Protein AF-A0A4U2ZXX9-F1 (afdb_monomer)

Structure (mmCIF, N/CA/C/O backbone):
data_AF-A0A4U2ZXX9-F1
#
_entry.id   AF-A0A4U2ZXX9-F1
#
loop_
_atom_site.group_PDB
_atom_site.id
_atom_site.type_symbol
_atom_site.label_atom_id
_atom_site.label_alt_id
_atom_site.label_comp_id
_atom_site.label_asym_id
_atom_site.label_entity_id
_atom_site.label_seq_id
_atom_site.pdbx_PDB_ins_code
_atom_site.Cartn_x
_atom_site.Cartn_y
_atom_site.Cartn_z
_atom_site.occupancy
_atom_site.B_iso_or_equiv
_atom_site.auth_seq_id
_atom_site.auth_comp_id
_atom_site.auth_asym_id
_atom_site.auth_atom_id
_atom_site.pdbx_PDB_model_num
ATOM 1 N N . MET A 1 1 ? 8.166 -12.985 -0.583 1.00 56.66 1 MET A N 1
ATOM 2 C CA . MET A 1 1 ? 9.083 -11.882 -0.226 1.00 56.66 1 MET A CA 1
ATOM 3 C C . MET A 1 1 ? 8.496 -11.104 0.932 1.00 56.66 1 MET A C 1
ATOM 5 O O . MET A 1 1 ? 7.294 -10.861 0.943 1.00 56.66 1 MET A O 1
ATOM 9 N N . ASN A 1 2 ? 9.319 -10.698 1.893 1.00 76.50 2 ASN A N 1
ATOM 10 C CA . ASN A 1 2 ? 8.916 -9.726 2.902 1.00 76.50 2 ASN A CA 1
ATOM 11 C C . ASN A 1 2 ? 8.698 -8.340 2.277 1.00 76.50 2 ASN A C 1
ATOM 13 O O . ASN A 1 2 ? 9.283 -7.993 1.248 1.00 76.50 2 ASN A O 1
ATOM 17 N N . LYS A 1 3 ? 7.898 -7.499 2.944 1.00 73.31 3 LYS A N 1
ATOM 18 C CA . LYS A 1 3 ? 7.636 -6.110 2.515 1.00 73.31 3 LYS A CA 1
ATOM 19 C C . LYS A 1 3 ? 8.930 -5.309 2.347 1.00 73.31 3 LYS A C 1
ATOM 21 O O . LYS A 1 3 ? 9.065 -4.524 1.414 1.00 73.31 3 LYS A O 1
ATOM 26 N N . ARG A 1 4 ? 9.896 -5.541 3.243 1.00 77.06 4 ARG A N 1
ATOM 27 C CA . ARG A 1 4 ? 11.224 -4.918 3.199 1.00 77.06 4 ARG A CA 1
ATOM 28 C C . ARG A 1 4 ? 12.023 -5.379 1.981 1.00 77.06 4 ARG A C 1
ATOM 30 O O . ARG A 1 4 ? 12.564 -4.540 1.279 1.00 77.06 4 ARG A O 1
ATOM 37 N N . GLU A 1 5 ? 12.036 -6.678 1.702 1.00 81.62 5 GLU A N 1
ATOM 38 C CA . GLU A 1 5 ? 12.734 -7.244 0.540 1.00 81.62 5 GLU A CA 1
ATOM 39 C C . GLU A 1 5 ? 12.127 -6.758 -0.776 1.00 81.62 5 GLU A C 1
ATOM 41 O O . GLU A 1 5 ? 12.858 -6.414 -1.693 1.00 81.62 5 GLU A O 1
ATOM 46 N N . THR A 1 6 ? 10.799 -6.639 -0.840 1.00 80.62 6 THR A N 1
ATOM 47 C CA . THR A 1 6 ? 10.091 -6.117 -2.021 1.00 80.62 6 THR A CA 1
ATOM 48 C C . THR A 1 6 ? 10.471 -4.659 -2.289 1.00 80.62 6 THR A C 1
ATOM 50 O O . THR A 1 6 ? 10.738 -4.289 -3.426 1.00 80.62 6 THR A O 1
ATOM 53 N N . ARG A 1 7 ? 10.574 -3.831 -1.239 1.00 79.44 7 ARG A N 1
ATOM 54 C CA . ARG A 1 7 ? 11.043 -2.440 -1.360 1.00 79.44 7 ARG A CA 1
ATOM 55 C C . ARG A 1 7 ? 12.511 -2.351 -1.776 1.00 79.44 7 ARG A C 1
ATOM 57 O O . ARG A 1 7 ? 12.835 -1.533 -2.624 1.00 79.44 7 ARG A O 1
ATOM 64 N N . ILE A 1 8 ? 13.379 -3.196 -1.215 1.00 84.69 8 ILE A N 1
ATOM 65 C CA . ILE A 1 8 ? 14.795 -3.262 -1.611 1.00 84.69 8 ILE A CA 1
ATOM 66 C C . ILE A 1 8 ? 14.912 -3.673 -3.083 1.00 84.69 8 ILE A C 1
ATOM 68 O O . ILE A 1 8 ? 15.668 -3.058 -3.818 1.00 84.69 8 ILE A O 1
ATOM 72 N N . ARG A 1 9 ? 14.115 -4.649 -3.532 1.00 84.06 9 ARG A N 1
ATOM 73 C CA . ARG A 1 9 ? 14.075 -5.101 -4.928 1.00 84.06 9 ARG A CA 1
ATOM 74 C C . ARG A 1 9 ? 13.640 -3.989 -5.885 1.00 84.06 9 ARG A C 1
ATOM 76 O O . ARG A 1 9 ? 14.229 -3.851 -6.947 1.00 84.06 9 ARG A O 1
ATOM 83 N N . ILE A 1 10 ? 12.638 -3.191 -5.509 1.00 83.81 10 ILE A N 1
ATOM 84 C CA . ILE A 1 10 ? 12.210 -2.028 -6.304 1.00 83.81 10 ILE A CA 1
ATOM 85 C C . ILE A 1 10 ? 13.348 -1.006 -6.421 1.00 83.81 10 ILE A C 1
ATOM 87 O O . ILE A 1 10 ? 13.614 -0.527 -7.519 1.00 83.81 10 ILE A O 1
ATOM 91 N N . LEU A 1 11 ? 14.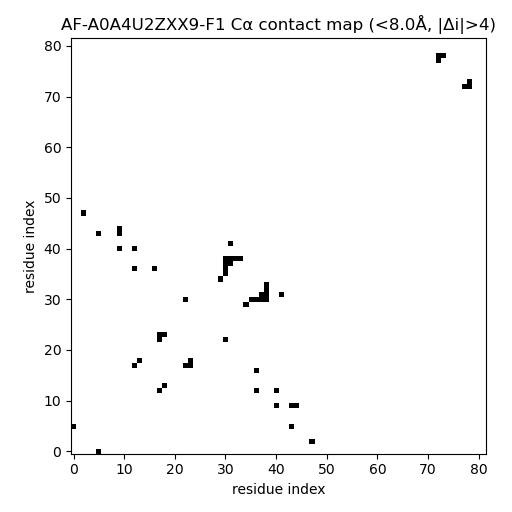032 -0.700 -5.313 1.00 81.75 11 LEU A N 1
ATOM 92 C CA . LEU A 1 11 ? 15.157 0.241 -5.309 1.00 81.75 11 LEU A CA 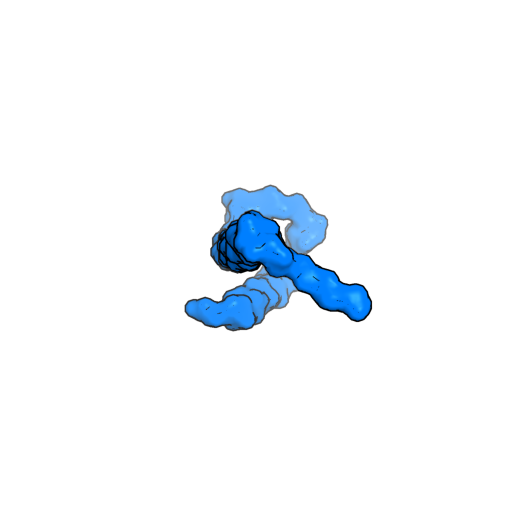1
ATOM 93 C C . LEU A 1 11 ? 16.335 -0.270 -6.147 1.00 81.75 11 LEU A C 1
ATOM 95 O O . LEU A 1 11 ? 16.902 0.497 -6.910 1.00 81.75 11 LEU A O 1
ATOM 99 N N . ASP A 1 12 ? 16.657 -1.559 -6.054 1.00 85.69 12 ASP A N 1
ATOM 100 C CA . ASP A 1 12 ? 17.717 -2.201 -6.840 1.00 85.69 12 ASP A CA 1
ATOM 101 C C . ASP A 1 12 ? 17.416 -2.156 -8.348 1.00 85.69 12 ASP A C 1
ATOM 103 O O . ASP A 1 12 ? 18.269 -1.776 -9.145 1.00 85.69 12 ASP A O 1
ATOM 107 N N . LEU A 1 13 ? 16.167 -2.431 -8.746 1.00 83.94 13 LEU A N 1
ATOM 108 C CA . LEU A 1 13 ? 15.731 -2.309 -10.142 1.00 83.94 13 LEU A CA 1
ATOM 109 C C . LEU A 1 13 ? 15.795 -0.860 -10.648 1.00 83.94 13 LEU A C 1
ATOM 111 O O . LEU A 1 13 ? 16.149 -0.627 -11.804 1.00 83.94 13 LEU A O 1
ATOM 115 N N . GLN A 1 14 ? 15.465 0.116 -9.799 1.00 79.19 14 GLN A N 1
ATOM 116 C CA . GLN A 1 14 ? 15.600 1.534 -10.137 1.00 79.19 14 GLN A CA 1
ATOM 117 C C . GLN A 1 14 ? 17.072 1.945 -10.272 1.00 79.19 14 GLN A C 1
ATOM 119 O O . GLN A 1 14 ? 17.425 2.638 -11.225 1.00 79.19 14 GLN A O 1
ATOM 124 N N . ASP A 1 15 ? 17.936 1.488 -9.372 1.00 82.25 15 ASP A N 1
ATOM 125 C CA . ASP A 1 15 ? 19.357 1.830 -9.382 1.00 82.25 15 ASP A CA 1
ATOM 126 C C . ASP A 1 15 ? 20.078 1.228 -10.601 1.00 82.25 15 ASP A C 1
ATOM 128 O O . ASP A 1 15 ? 20.775 1.929 -11.331 1.00 82.25 15 ASP A O 1
ATOM 132 N N . GLN A 1 16 ? 19.813 -0.047 -10.905 1.00 82.56 16 GLN A N 1
ATOM 133 C CA . GLN A 1 16 ? 20.458 -0.767 -12.007 1.00 82.56 16 GLN A CA 1
ATOM 134 C C . GLN A 1 16 ? 19.964 -0.344 -13.395 1.00 82.56 16 GLN A C 1
ATOM 136 O O . GLN A 1 16 ? 20.747 -0.309 -14.346 1.00 82.56 16 GLN A O 1
ATOM 141 N N . HIS A 1 17 ? 18.666 -0.058 -13.545 1.00 78.50 17 HIS A N 1
ATOM 142 C CA . HIS A 1 17 ? 18.057 0.133 -14.866 1.00 78.50 17 HIS A CA 1
ATOM 143 C C . HIS A 1 17 ? 17.527 1.545 -15.114 1.00 78.50 17 HIS A C 1
ATOM 145 O O . HIS A 1 17 ? 17.399 1.945 -16.274 1.00 78.50 17 HIS A O 1
ATOM 151 N N . CYS A 1 18 ? 17.220 2.312 -14.066 1.00 74.50 18 CYS A N 1
ATOM 152 C CA . CYS A 1 18 ? 16.591 3.622 -14.213 1.00 74.50 18 CYS A CA 1
ATOM 153 C C . CYS A 1 18 ? 17.577 4.789 -14.035 1.00 74.50 18 CYS A C 1
ATOM 155 O O . CYS A 1 18 ? 17.376 5.800 -14.700 1.00 74.50 18 CYS A O 1
ATOM 157 N N . MET A 1 19 ? 18.661 4.661 -13.256 1.00 68.56 19 MET A N 1
ATOM 158 C CA . MET A 1 19 ? 19.642 5.746 -13.016 1.00 68.56 19 MET A CA 1
ATOM 159 C C . MET A 1 19 ? 20.277 6.332 -14.293 1.00 68.56 19 MET A C 1
ATOM 161 O O . MET A 1 19 ? 20.605 7.515 -14.330 1.00 68.56 19 MET A O 1
ATOM 165 N N . GLY A 1 20 ? 20.423 5.532 -15.356 1.00 67.25 20 GLY A N 1
ATOM 166 C CA . GLY A 1 20 ? 20.932 5.969 -16.667 1.00 67.25 20 GLY A CA 1
ATOM 167 C C . GLY A 1 20 ? 19.866 6.077 -17.762 1.00 67.25 20 GLY A C 1
ATOM 168 O O . GLY A 1 20 ? 20.196 6.258 -18.934 1.00 67.25 20 GLY A O 1
ATOM 169 N N . CYS A 1 21 ? 18.587 5.909 -17.422 1.00 73.69 21 CYS A N 1
ATOM 170 C CA . CYS A 1 21 ? 17.521 5.875 -18.413 1.00 73.69 21 CYS A CA 1
ATOM 171 C C . CYS A 1 21 ? 17.193 7.291 -18.898 1.00 73.69 21 CYS A C 1
ATOM 173 O O . CYS A 1 21 ? 16.897 8.183 -18.105 1.00 73.69 21 CYS A O 1
ATOM 175 N N . HIS A 1 22 ? 17.142 7.482 -20.217 1.00 66.00 22 HIS A N 1
ATOM 176 C CA . HIS A 1 22 ? 16.733 8.753 -20.826 1.00 66.00 22 HIS A CA 1
ATOM 177 C C . HIS A 1 22 ? 15.314 9.183 -20.400 1.00 66.00 22 HIS A C 1
ATOM 179 O O . HIS A 1 22 ? 14.989 10.367 -20.401 1.00 66.00 22 HIS A O 1
ATOM 185 N N . TYR A 1 23 ? 14.486 8.219 -19.983 1.00 63.97 23 TYR A N 1
ATOM 186 C CA . TYR A 1 23 ? 13.126 8.434 -19.497 1.00 63.97 23 TYR A CA 1
ATOM 187 C C . TYR A 1 23 ? 13.010 8.491 -17.966 1.00 63.97 23 TYR A C 1
ATOM 189 O O . TYR A 1 23 ? 11.897 8.548 -17.452 1.00 63.97 23 TYR A O 1
ATOM 197 N N . HIS A 1 24 ? 14.127 8.497 -17.223 1.00 56.34 24 HIS A N 1
ATOM 198 C CA . HIS A 1 24 ? 14.145 8.530 -15.750 1.00 56.34 24 HIS A CA 1
ATOM 199 C C . HIS A 1 24 ? 13.346 9.706 -15.170 1.00 56.34 24 HIS A C 1
ATOM 201 O O . HIS A 1 24 ? 12.682 9.571 -14.146 1.00 56.34 24 HIS A O 1
ATOM 207 N N . ASN A 1 25 ? 13.378 10.850 -15.860 1.00 56.47 25 ASN A N 1
ATOM 208 C CA . ASN A 1 25 ? 12.643 12.058 -15.484 1.00 56.47 25 ASN A CA 1
ATOM 209 C C . ASN A 1 25 ? 11.398 12.300 -16.362 1.00 56.47 25 ASN A C 1
ATOM 211 O O . ASN A 1 25 ? 10.766 13.352 -16.282 1.00 56.47 25 ASN A O 1
ATOM 215 N N . SER A 1 26 ? 11.082 11.364 -17.258 1.00 54.06 26 SER A N 1
ATOM 216 C CA . SER A 1 26 ? 10.057 11.512 -18.293 1.00 54.06 26 SER A CA 1
ATOM 217 C C . SER A 1 26 ? 8.785 10.736 -17.953 1.00 54.06 26 SER A C 1
ATOM 219 O O . SER A 1 26 ? 8.735 9.962 -16.999 1.00 54.06 26 SER A O 1
ATOM 221 N N . LEU A 1 27 ? 7.730 10.991 -18.736 1.00 53.16 27 LEU A N 1
ATOM 222 C CA . LEU A 1 27 ? 6.364 10.529 -18.501 1.00 53.16 27 LEU A CA 1
ATOM 223 C C . LEU A 1 27 ? 6.287 9.068 -18.033 1.00 53.16 27 LEU A C 1
ATOM 225 O O . LEU A 1 27 ? 6.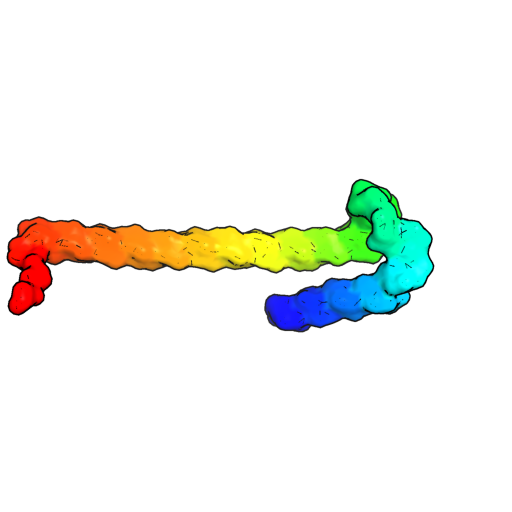596 8.127 -18.764 1.00 53.16 27 LEU A O 1
ATOM 229 N N . ARG A 1 28 ? 5.745 8.915 -16.822 1.00 60.88 28 ARG A N 1
ATOM 230 C CA . ARG A 1 28 ? 5.430 7.648 -16.149 1.00 60.88 28 ARG A CA 1
ATOM 231 C C . ARG A 1 28 ? 4.658 6.660 -17.042 1.00 60.88 28 ARG A C 1
ATOM 233 O O . ARG A 1 28 ? 4.761 5.461 -16.824 1.00 60.88 28 ARG A O 1
ATOM 240 N N . THR A 1 29 ? 3.929 7.155 -18.046 1.00 61.75 29 THR A N 1
ATOM 241 C CA . THR A 1 29 ? 3.156 6.358 -19.010 1.00 61.75 29 THR A CA 1
ATOM 242 C C . THR A 1 29 ? 4.038 5.420 -19.833 1.00 61.75 29 THR A C 1
ATOM 244 O O . THR A 1 29 ? 3.766 4.230 -19.858 1.00 61.75 29 THR A O 1
ATOM 247 N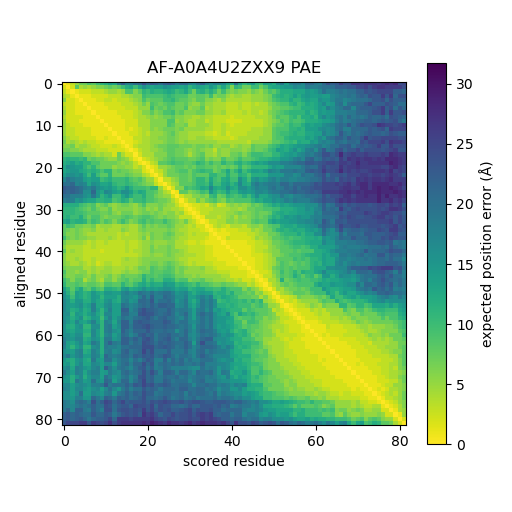 N . TYR A 1 30 ? 5.170 5.874 -20.385 1.00 68.81 30 TYR A N 1
ATOM 248 C CA . TYR A 1 30 ? 6.053 4.996 -21.175 1.00 68.81 30 TYR A CA 1
ATOM 249 C C . TYR A 1 30 ? 6.626 3.839 -20.341 1.00 68.81 30 TYR A C 1
ATOM 251 O O . TYR A 1 30 ? 6.688 2.691 -20.784 1.00 68.81 30 TYR A O 1
ATOM 259 N N . CYS A 1 31 ? 7.005 4.117 -19.091 1.00 71.19 31 CYS A N 1
ATOM 260 C CA . CYS A 1 31 ? 7.519 3.088 -18.193 1.00 71.19 31 CYS A CA 1
ATOM 261 C C . CYS A 1 31 ? 6.452 2.049 -17.808 1.00 71.19 31 CYS A C 1
ATOM 263 O O . CYS A 1 31 ? 6.795 0.904 -17.530 1.00 71.19 31 CYS A O 1
ATOM 265 N N . ILE A 1 32 ? 5.175 2.429 -17.808 1.00 66.06 32 ILE A N 1
ATOM 266 C CA . ILE A 1 32 ? 4.059 1.534 -17.488 1.00 66.06 32 ILE A CA 1
ATOM 267 C C . ILE A 1 32 ? 3.593 0.767 -18.737 1.00 66.06 32 ILE A C 1
ATOM 269 O O . ILE A 1 32 ? 3.269 -0.416 -18.636 1.00 66.06 32 ILE A O 1
ATOM 273 N N . ASP A 1 33 ? 3.604 1.397 -19.912 1.00 68.06 33 ASP A N 1
ATOM 274 C CA . ASP A 1 33 ? 3.027 0.840 -21.140 1.00 68.06 33 ASP A CA 1
ATOM 275 C C . ASP A 1 33 ? 4.034 0.039 -21.985 1.00 68.06 33 ASP A C 1
ATOM 277 O O . ASP A 1 33 ? 3.696 -1.046 -22.467 1.00 68.06 33 ASP A O 1
ATOM 281 N N . ASP A 1 34 ? 5.294 0.473 -22.076 1.00 69.94 34 ASP A N 1
ATOM 282 C CA . ASP A 1 34 ? 6.292 -0.107 -22.993 1.00 69.94 34 ASP A CA 1
ATOM 283 C C . ASP A 1 34 ? 7.515 -0.709 -22.282 1.00 69.94 34 ASP A C 1
ATOM 285 O O . ASP A 1 34 ? 8.129 -1.659 -22.776 1.00 69.94 34 ASP A O 1
ATOM 289 N N . CYS A 1 35 ? 7.859 -0.238 -21.078 1.00 78.44 35 CYS A N 1
ATOM 290 C CA . CYS A 1 35 ? 9.031 -0.741 -20.357 1.00 78.44 35 CYS A CA 1
ATOM 291 C C . CYS A 1 35 ? 8.726 -2.001 -19.532 1.00 78.44 35 CYS A C 1
ATOM 293 O O . CYS A 1 35 ? 7.919 -1.982 -18.603 1.00 78.44 35 CYS A O 1
ATOM 295 N N . LYS A 1 36 ? 9.449 -3.099 -19.797 1.00 80.12 36 LYS A N 1
ATOM 296 C CA . LYS A 1 36 ? 9.341 -4.345 -19.012 1.00 80.12 36 LYS A CA 1
ATOM 297 C C . LYS A 1 36 ? 9.702 -4.141 -17.535 1.00 80.12 36 LYS A C 1
ATOM 299 O O . LYS A 1 36 ? 8.971 -4.609 -16.670 1.00 80.12 36 LYS A O 1
ATOM 304 N N . ILE A 1 37 ? 10.773 -3.391 -17.256 1.00 80.81 37 ILE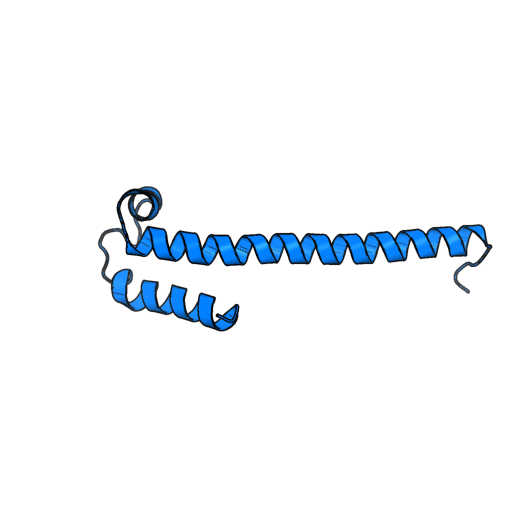 A N 1
ATOM 305 C CA . ILE A 1 37 ? 11.220 -3.098 -15.883 1.00 80.81 37 ILE A CA 1
ATOM 306 C C . ILE A 1 37 ? 10.204 -2.210 -15.158 1.00 80.81 37 ILE A C 1
ATOM 308 O O . ILE A 1 37 ? 9.880 -2.450 -13.998 1.00 80.81 37 ILE A O 1
ATOM 312 N N . GLY A 1 38 ? 9.641 -1.214 -15.848 1.00 76.75 38 GLY A N 1
ATOM 313 C CA . GLY A 1 38 ? 8.627 -0.341 -15.259 1.00 76.75 38 GLY A CA 1
ATOM 314 C C . GLY A 1 38 ? 7.312 -1.070 -14.956 1.00 76.75 38 GLY A C 1
ATOM 315 O O . GLY A 1 38 ? 6.737 -0.849 -13.890 1.00 76.75 38 GLY A O 1
ATOM 316 N N . LYS A 1 39 ? 6.888 -2.015 -15.809 1.00 81.31 39 LYS A N 1
ATOM 317 C CA . LYS A 1 39 ? 5.755 -2.918 -15.525 1.00 81.31 39 LYS A CA 1
ATOM 318 C C . LYS A 1 39 ? 5.993 -3.775 -14.284 1.00 81.31 39 LYS A C 1
ATOM 320 O O . LYS A 1 39 ? 5.089 -3.916 -13.464 1.00 81.31 39 LYS A O 1
ATOM 325 N N . GLU A 1 40 ? 7.197 -4.321 -14.132 1.00 82.38 40 GLU A N 1
ATOM 326 C CA . GLU A 1 40 ? 7.558 -5.144 -12.976 1.00 82.38 40 GLU A CA 1
ATOM 327 C C . GLU A 1 40 ? 7.570 -4.320 -11.679 1.00 82.38 40 GLU A C 1
ATOM 329 O O . GLU A 1 40 ? 6.945 -4.713 -10.693 1.00 82.38 40 GLU A O 1
ATOM 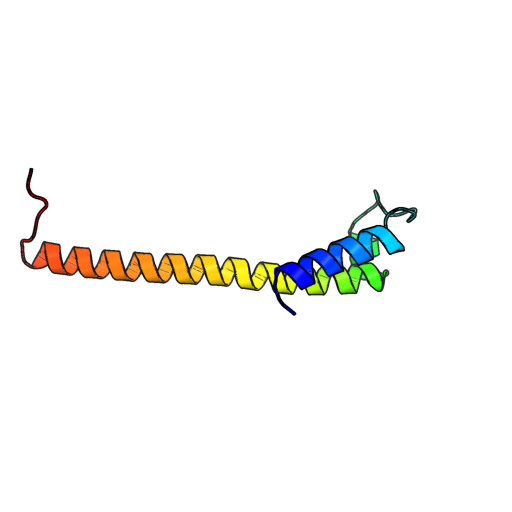334 N N . ILE A 1 41 ? 8.167 -3.123 -11.699 1.00 81.00 41 ILE A N 1
ATOM 335 C CA . ILE A 1 41 ? 8.130 -2.185 -10.567 1.00 81.00 41 ILE A CA 1
ATOM 336 C C . ILE A 1 41 ? 6.681 -1.834 -10.203 1.00 81.00 41 ILE A C 1
ATOM 338 O O . ILE A 1 41 ? 6.301 -1.942 -9.039 1.00 81.00 41 ILE A O 1
ATOM 342 N N . TYR A 1 42 ? 5.847 -1.489 -11.188 1.00 78.00 42 TYR A N 1
ATOM 343 C CA . TYR A 1 42 ? 4.448 -1.123 -10.961 1.00 78.00 42 TYR A CA 1
ATOM 344 C C . TYR A 1 42 ? 3.628 -2.261 -10.330 1.00 78.00 42 TYR A C 1
ATOM 346 O O . TYR A 1 42 ? 2.801 -2.031 -9.441 1.00 78.00 42 TYR A O 1
ATOM 354 N N . GLN A 1 43 ? 3.864 -3.508 -10.745 1.00 80.44 43 GLN A N 1
ATOM 355 C CA . GLN A 1 43 ? 3.221 -4.681 -10.147 1.00 80.44 43 GLN A CA 1
ATOM 356 C C . GLN A 1 43 ? 3.660 -4.891 -8.691 1.00 80.44 43 GLN A C 1
ATOM 358 O O . GLN A 1 43 ? 2.812 -5.116 -7.820 1.00 80.44 43 GLN A O 1
ATOM 363 N N . LEU A 1 44 ? 4.961 -4.762 -8.408 1.00 81.00 44 LEU A N 1
ATOM 364 C CA . LEU A 1 44 ? 5.510 -4.878 -7.053 1.00 81.00 44 LEU A CA 1
ATOM 365 C C . LEU A 1 44 ? 4.986 -3.763 -6.130 1.00 81.00 44 LEU A C 1
ATOM 367 O O . LEU A 1 44 ? 4.625 -4.026 -4.981 1.00 81.00 44 LEU A O 1
ATOM 371 N N . GLU A 1 45 ? 4.870 -2.534 -6.634 1.00 73.75 45 GLU A N 1
ATOM 372 C CA . GLU A 1 45 ? 4.283 -1.401 -5.911 1.00 73.75 45 GLU A CA 1
ATOM 373 C C . GLU A 1 45 ? 2.787 -1.601 -5.636 1.00 73.75 45 GLU A C 1
ATOM 375 O O . GLU A 1 45 ? 2.325 -1.386 -4.512 1.00 73.75 45 GLU A O 1
ATOM 380 N N . THR A 1 46 ? 2.024 -2.071 -6.626 1.00 74.31 46 THR A N 1
ATOM 381 C CA . THR A 1 46 ? 0.582 -2.330 -6.481 1.00 74.31 46 THR A CA 1
ATOM 382 C C . THR A 1 46 ? 0.305 -3.375 -5.398 1.00 74.31 46 THR A C 1
ATOM 384 O O . THR A 1 46 ? -0.609 -3.200 -4.583 1.00 74.31 46 THR A O 1
ATOM 387 N N . GLY A 1 47 ? 1.138 -4.419 -5.323 1.00 72.12 47 GLY A N 1
ATOM 388 C CA . GLY A 1 47 ? 1.082 -5.424 -4.260 1.00 72.12 47 GLY A CA 1
ATOM 389 C C . GLY A 1 47 ? 1.317 -4.839 -2.861 1.00 72.12 47 GLY A C 1
ATOM 390 O O . GLY A 1 47 ? 0.642 -5.226 -1.908 1.00 72.12 47 GLY A O 1
ATOM 391 N N . LEU A 1 48 ? 2.205 -3.848 -2.728 1.00 70.25 48 LEU A N 1
ATOM 392 C CA . LEU A 1 48 ? 2.458 -3.158 -1.457 1.00 70.25 48 LEU A CA 1
ATOM 393 C C . LEU A 1 48 ? 1.306 -2.218 -1.049 1.00 70.25 48 LEU A C 1
ATOM 395 O O . LEU A 1 48 ? 0.991 -2.114 0.139 1.00 70.25 48 LEU A O 1
ATOM 399 N N . ILE A 1 49 ? 0.658 -1.551 -2.011 1.00 65.81 49 ILE A N 1
ATOM 400 C CA . ILE A 1 49 ? -0.447 -0.605 -1.758 1.00 65.81 49 ILE A CA 1
ATOM 401 C C . ILE A 1 49 ? -1.714 -1.328 -1.281 1.00 65.81 49 ILE A C 1
ATOM 403 O O . ILE A 1 49 ? -2.430 -0.820 -0.409 1.00 65.81 49 ILE A O 1
ATOM 407 N N . PHE A 1 50 ? -2.012 -2.506 -1.836 1.00 59.72 50 PHE A N 1
ATOM 408 C CA . PHE A 1 50 ? -3.182 -3.289 -1.429 1.00 59.72 50 PHE A CA 1
ATOM 409 C C . PHE A 1 50 ? -3.111 -3.672 0.058 1.00 59.72 50 PHE A C 1
ATOM 411 O O . PHE A 1 50 ? -4.097 -3.550 0.785 1.00 59.72 50 PHE A O 1
ATOM 418 N N . ASP A 1 51 ? -1.912 -4.007 0.532 1.00 59.28 51 ASP A N 1
ATOM 419 C CA . ASP A 1 51 ? -1.622 -4.325 1.930 1.00 59.28 51 ASP A CA 1
ATOM 420 C C . ASP A 1 51 ? -1.777 -3.111 2.867 1.00 59.28 51 ASP A C 1
ATOM 422 O O . ASP A 1 51 ? -2.240 -3.241 3.999 1.00 59.28 51 ASP A O 1
ATOM 426 N N . GLU A 1 52 ? -1.438 -1.901 2.408 1.00 60.59 52 GLU A N 1
ATOM 427 C CA . GLU A 1 52 ? -1.627 -0.679 3.201 1.00 60.59 52 GLU A CA 1
ATOM 428 C C . GLU A 1 52 ? -3.115 -0.328 3.360 1.00 60.59 52 GLU A C 1
ATOM 430 O O . GLU A 1 52 ? -3.570 0.057 4.445 1.00 60.59 52 GLU A O 1
ATOM 435 N N . LYS A 1 53 ? -3.906 -0.511 2.296 1.00 61.69 53 LYS A N 1
ATOM 436 C CA . LYS A 1 53 ? -5.369 -0.383 2.364 1.00 61.69 53 LYS A CA 1
ATOM 437 C C . LYS A 1 53 ? -5.980 -1.455 3.268 1.00 61.69 53 LYS A C 1
ATOM 439 O O . LYS A 1 53 ? -6.915 -1.149 4.010 1.00 61.69 53 LYS A O 1
ATOM 444 N N . ASP A 1 54 ? -5.447 -2.673 3.250 1.00 66.31 54 ASP A N 1
ATOM 445 C CA . ASP A 1 54 ? -5.874 -3.754 4.141 1.00 66.31 54 ASP A CA 1
ATOM 446 C C . ASP A 1 54 ? -5.539 -3.456 5.612 1.00 66.31 54 ASP A C 1
ATOM 448 O O . ASP A 1 54 ? -6.391 -3.610 6.488 1.00 66.31 54 ASP A O 1
ATOM 452 N N . LEU A 1 55 ? -4.353 -2.906 5.892 1.00 64.81 55 LEU A N 1
ATOM 453 C CA . LEU A 1 55 ? -3.966 -2.467 7.234 1.00 64.81 55 LEU A CA 1
ATOM 454 C C . LEU A 1 55 ? -4.887 -1.354 7.750 1.00 64.81 55 LEU A C 1
ATOM 456 O O . LEU A 1 55 ? -5.389 -1.441 8.870 1.00 64.81 55 LEU A O 1
ATOM 460 N N . LYS A 1 56 ? -5.176 -0.341 6.921 1.00 67.56 56 LYS A N 1
ATOM 461 C CA . LYS A 1 56 ? -6.129 0.733 7.256 1.00 67.56 56 LYS A CA 1
ATOM 462 C C . LYS A 1 56 ? -7.524 0.172 7.551 1.00 67.56 56 LYS A C 1
ATOM 464 O O . LYS A 1 56 ? -8.157 0.582 8.523 1.00 67.56 56 LYS A O 1
ATOM 469 N N . ARG A 1 57 ? -7.989 -0.811 6.771 1.00 71.19 57 ARG A N 1
ATOM 470 C CA . ARG A 1 57 ? -9.261 -1.514 7.016 1.00 71.19 57 ARG A CA 1
ATOM 471 C C . ARG A 1 57 ? -9.241 -2.319 8.316 1.00 71.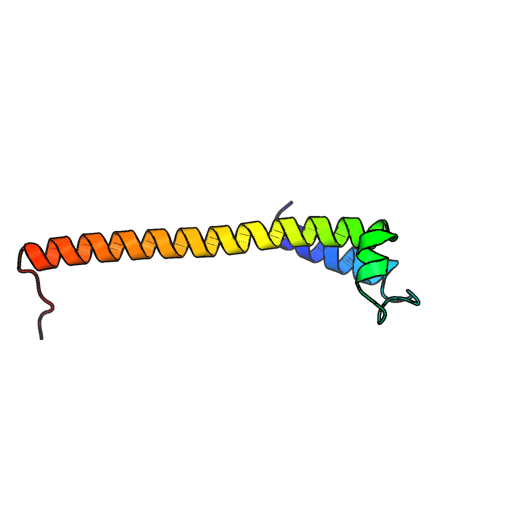19 57 ARG A C 1
ATOM 473 O O . ARG A 1 57 ? -10.214 -2.260 9.062 1.00 71.19 57 ARG A O 1
ATOM 480 N N . LYS A 1 58 ? -8.152 -3.030 8.616 1.00 72.62 58 LYS A N 1
ATOM 481 C CA . LYS A 1 58 ? -7.977 -3.782 9.870 1.00 72.62 58 LYS A CA 1
ATOM 482 C C . LYS A 1 58 ? -7.991 -2.866 11.090 1.00 72.62 58 LYS A C 1
ATOM 484 O O . LYS A 1 58 ? -8.689 -3.158 12.057 1.00 72.62 58 LYS A O 1
ATOM 489 N N . VAL A 1 59 ? -7.283 -1.738 11.024 1.00 80.88 59 VAL A N 1
ATOM 490 C CA . VAL A 1 59 ? -7.287 -0.722 12.086 1.00 80.88 59 VAL A CA 1
ATOM 491 C C . VAL A 1 59 ? -8.693 -0.162 12.279 1.00 80.88 59 VAL A C 1
ATOM 493 O O . VAL A 1 59 ? -9.170 -0.133 13.410 1.00 80.88 59 VAL A O 1
ATOM 496 N N . LYS A 1 60 ? -9.391 0.197 11.194 1.00 83.62 60 LYS A N 1
ATOM 497 C CA . LYS A 1 60 ? -10.777 0.678 11.270 1.00 83.62 60 LYS A CA 1
ATOM 498 C C . LYS A 1 60 ? -11.702 -0.342 11.940 1.00 83.62 60 LYS A C 1
ATOM 500 O O . LYS A 1 60 ? -12.373 0.009 12.897 1.00 83.62 60 LYS A O 1
ATOM 505 N N . ARG A 1 61 ? -11.664 -1.614 11.524 1.00 81.00 61 ARG A N 1
ATOM 506 C CA . ARG A 1 61 ? -12.470 -2.683 12.145 1.00 81.00 61 ARG A CA 1
ATOM 507 C C . ARG A 1 61 ? -12.180 -2.853 13.636 1.00 81.00 61 ARG A C 1
ATOM 509 O O . ARG A 1 61 ? -13.100 -3.086 14.412 1.00 81.00 61 ARG A O 1
ATOM 516 N N . LYS A 1 62 ? -10.911 -2.735 14.041 1.00 88.56 62 LYS A N 1
ATOM 517 C CA . LYS A 1 62 ? -10.526 -2.798 15.457 1.00 88.56 62 LYS A CA 1
ATOM 518 C C . LYS A 1 62 ? -11.137 -1.641 16.251 1.00 88.56 62 LYS A C 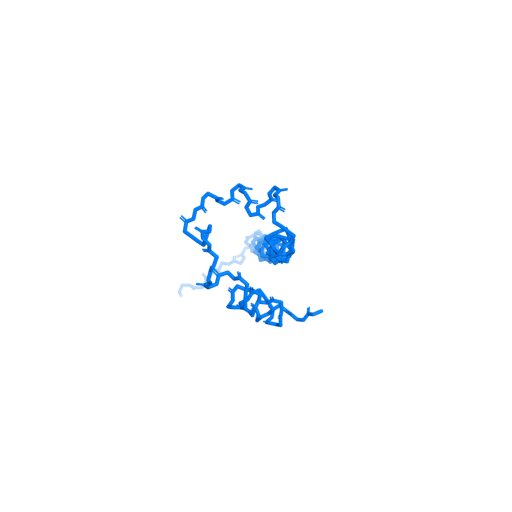1
ATOM 520 O O . LYS A 1 62 ? -11.654 -1.869 17.338 1.00 88.56 62 LYS A O 1
ATOM 525 N N . TRP A 1 63 ? -11.103 -0.427 15.705 1.00 92.50 63 TRP A N 1
ATOM 526 C CA . TRP A 1 63 ? -11.737 0.737 16.327 1.00 92.50 63 TRP A CA 1
ATOM 527 C C . TRP A 1 63 ? -13.259 0.620 16.370 1.00 92.50 63 TRP A C 1
ATOM 529 O O . TRP A 1 63 ? -13.835 0.876 17.422 1.00 92.50 63 TRP A O 1
ATOM 539 N N . ASP A 1 64 ? -13.896 0.157 15.292 1.00 89.94 64 ASP A N 1
ATOM 540 C CA . ASP A 1 64 ? -15.345 -0.066 15.251 1.00 89.94 64 ASP A CA 1
ATOM 541 C C . ASP A 1 64 ? -15.783 -1.038 16.361 1.00 89.94 64 ASP A C 1
ATOM 543 O O . ASP A 1 64 ? -16.749 -0.768 17.074 1.00 89.94 64 ASP A O 1
ATOM 547 N N . HIS A 1 65 ? -15.024 -2.118 16.584 1.00 91.56 65 HIS A N 1
ATOM 548 C CA . HIS A 1 65 ? -15.287 -3.063 17.673 1.00 91.56 65 HIS A CA 1
ATOM 549 C C . HIS A 1 65 ? -15.170 -2.415 19.061 1.00 91.56 65 HIS A C 1
ATOM 551 O O . HIS A 1 65 ? -16.058 -2.579 19.895 1.00 91.56 65 HIS A O 1
ATOM 557 N N . ILE A 1 66 ? -14.113 -1.632 19.302 1.00 91.00 66 ILE A N 1
ATOM 558 C CA . ILE A 1 66 ? -13.928 -0.909 20.571 1.00 91.00 66 ILE A CA 1
ATOM 559 C C . ILE A 1 66 ? -15.074 0.086 20.795 1.00 91.00 66 ILE A C 1
ATOM 561 O O . ILE A 1 66 ? -15.591 0.197 21.906 1.00 91.00 66 ILE A O 1
ATOM 565 N N . CYS A 1 67 ? -15.510 0.790 19.749 1.00 90.94 67 CYS A N 1
ATOM 566 C CA . CYS A 1 67 ? -16.643 1.706 19.825 1.00 90.94 67 CYS A CA 1
ATOM 567 C C . CYS A 1 67 ? -17.949 0.973 20.157 1.00 90.94 67 CYS A C 1
ATOM 569 O O . CYS A 1 67 ? -18.706 1.456 20.996 1.00 90.94 67 CYS A O 1
ATOM 571 N N . GLN A 1 68 ? -18.202 -0.195 19.560 1.00 91.62 68 GLN A N 1
ATOM 572 C CA . GLN A 1 68 ? -19.363 -1.020 19.910 1.00 91.62 68 GLN A CA 1
ATOM 573 C C . GLN A 1 68 ? -19.328 -1.446 21.381 1.00 91.62 68 GLN A C 1
ATOM 575 O O . GLN A 1 68 ? -20.307 -1.240 22.094 1.00 91.62 68 GLN A O 1
ATOM 580 N N . GLN A 1 69 ? -18.183 -1.929 21.866 1.00 90.81 69 GLN A N 1
ATOM 581 C CA . GLN A 1 69 ? -18.018 -2.288 23.277 1.00 90.81 69 GLN A CA 1
ATOM 582 C C . GLN A 1 69 ? -18.239 -1.084 24.205 1.00 90.81 69 GLN A C 1
ATOM 584 O O . GLN A 1 69 ? -18.884 -1.205 25.245 1.00 90.81 69 GLN A O 1
ATOM 589 N N . ALA A 1 70 ? -17.751 0.100 23.827 1.00 90.00 70 ALA A N 1
ATOM 590 C CA . ALA A 1 70 ? -17.969 1.324 24.591 1.00 90.00 70 ALA A CA 1
ATOM 591 C C . ALA A 1 70 ? -19.454 1.725 24.637 1.00 90.00 70 ALA A C 1
ATOM 593 O O . ALA A 1 70 ? -19.935 2.163 25.683 1.00 90.00 70 ALA A O 1
ATOM 594 N N . LEU A 1 71 ? -20.197 1.546 23.538 1.00 90.50 71 LEU A N 1
ATOM 595 C CA . LEU A 1 71 ? -21.645 1.770 23.507 1.00 90.50 71 LEU A CA 1
ATOM 596 C C . LEU A 1 71 ? -22.385 0.802 24.436 1.00 90.50 71 LEU A C 1
ATOM 598 O O . LEU A 1 71 ? -23.261 1.236 25.182 1.00 90.50 71 LEU A O 1
ATOM 602 N N . GLU A 1 72 ? -22.007 -0.477 24.451 1.00 90.88 72 GLU A N 1
ATOM 603 C CA . GLU A 1 72 ? -22.584 -1.463 25.371 1.00 90.88 72 GLU A CA 1
ATOM 604 C C . GLU A 1 72 ? -22.298 -1.121 26.837 1.00 90.88 72 GLU A C 1
ATOM 606 O O . GLU A 1 72 ? -23.198 -1.164 27.676 1.00 90.88 72 GLU A O 1
ATOM 611 N N . LEU A 1 73 ? -21.057 -0.746 27.160 1.00 89.19 73 LEU A N 1
ATOM 612 C CA . LEU A 1 73 ? -20.671 -0.327 28.509 1.00 89.19 73 LEU A CA 1
ATOM 613 C C . LEU A 1 73 ? -21.437 0.929 28.941 1.00 89.19 73 LEU A C 1
ATOM 615 O O . LEU A 1 73 ? -21.961 0.981 30.053 1.00 89.19 73 LEU A O 1
ATOM 619 N N . ARG A 1 74 ? -21.587 1.906 28.043 1.00 86.31 74 ARG A N 1
ATOM 620 C CA . ARG A 1 74 ? -22.391 3.106 28.294 1.00 86.31 74 ARG A CA 1
ATOM 621 C C . ARG A 1 74 ? -23.869 2.771 28.497 1.00 86.31 74 ARG A C 1
ATOM 623 O O . ARG A 1 74 ? -24.485 3.320 29.405 1.00 86.31 74 ARG A O 1
ATOM 630 N N . SER A 1 75 ? -24.428 1.850 27.709 1.00 86.62 7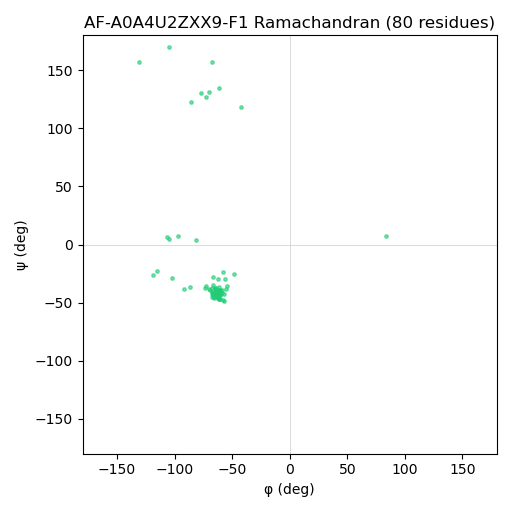5 SER A N 1
ATOM 631 C CA . SER A 1 75 ? -25.804 1.365 27.892 1.00 86.62 75 SER A CA 1
ATOM 632 C C . SER A 1 75 ? -26.000 0.662 29.236 1.00 86.62 75 SER A C 1
ATOM 634 O O . SER A 1 75 ? -27.093 0.703 29.790 1.00 86.62 75 SER A O 1
ATOM 636 N N . LYS A 1 76 ? -24.949 0.035 29.773 1.00 89.88 76 LYS A N 1
ATOM 637 C CA . LYS A 1 76 ? -24.934 -0.580 31.108 1.00 89.88 76 LYS A CA 1
ATOM 638 C C . LYS A 1 76 ? -24.684 0.434 32.238 1.00 89.88 76 LYS A C 1
ATOM 640 O O . LYS A 1 76 ? -24.580 0.036 33.392 1.00 89.88 76 LYS A O 1
ATOM 645 N N . GLY A 1 77 ? -24.589 1.730 31.926 1.00 88.44 77 GLY A N 1
ATOM 646 C CA . GLY A 1 77 ? -24.416 2.804 32.908 1.00 88.44 77 GLY A CA 1
ATOM 647 C C . GLY A 1 77 ? -22.970 3.048 33.346 1.00 88.44 77 GLY A C 1
ATOM 648 O O . GLY A 1 77 ? -22.739 3.853 34.247 1.00 88.44 77 GLY A O 1
ATOM 649 N N . TYR A 1 78 ? -21.983 2.400 32.717 1.00 84.00 78 TYR A N 1
ATOM 650 C CA . TYR A 1 78 ? -20.578 2.689 32.990 1.00 84.00 78 TYR A CA 1
ATOM 651 C C . TYR A 1 78 ? -20.199 4.041 32.381 1.00 84.00 78 TYR A C 1
ATOM 653 O O . TYR A 1 78 ? -20.386 4.289 31.189 1.00 84.00 78 TYR A O 1
ATOM 661 N N . THR A 1 79 ? -19.636 4.912 33.210 1.00 82.88 79 THR A N 1
ATOM 662 C CA . THR A 1 79 ? -19.094 6.212 32.811 1.00 82.88 79 THR A CA 1
ATOM 663 C C . THR A 1 79 ? -17.694 6.374 33.386 1.00 82.88 79 THR A C 1
ATOM 665 O O . THR A 1 79 ? -17.334 5.726 34.373 1.00 82.88 79 THR A O 1
ATOM 668 N N . TYR A 1 80 ? -16.889 7.235 32.771 1.00 79.00 80 TYR A N 1
ATOM 669 C CA . TYR A 1 80 ? -15.577 7.580 33.300 1.00 79.00 80 TYR A CA 1
ATOM 670 C C . TYR A 1 80 ? -15.733 8.231 34.678 1.00 79.00 80 TYR A C 1
ATOM 672 O O . TYR A 1 80 ? -16.594 9.095 34.870 1.00 79.00 80 TYR A O 1
ATOM 680 N N . LYS A 1 81 ? -14.911 7.800 35.641 1.00 76.94 81 LYS A N 1
ATOM 681 C CA . LYS A 1 81 ? -14.784 8.500 36.920 1.00 76.94 81 LYS A CA 1
ATOM 682 C C . LYS A 1 81 ? -14.072 9.828 36.662 1.00 76.94 81 LYS A C 1
ATOM 684 O O . LYS A 1 81 ? -13.080 9.850 35.936 1.00 76.94 81 LYS A O 1
ATOM 689 N N . LYS A 1 82 ? -14.647 10.901 37.198 1.00 62.75 82 LYS A N 1
ATOM 690 C CA . LYS A 1 82 ? -14.086 12.252 37.158 1.00 62.75 82 LYS A CA 1
ATOM 691 C C . LYS A 1 82 ? -12.849 12.357 38.038 1.00 62.75 82 LYS A C 1
ATOM 693 O O . LYS A 1 82 ? -12.843 11.675 39.088 1.00 62.75 82 LYS A O 1
#

Solvent-accessible surface area (backbone atoms only — not comparable to full-atom values): 4755 Å² total; per-residue (Å²): 130,53,75,66,56,51,52,50,52,45,50,50,52,39,58,77,62,34,73,82,36,92,56,63,89,44,69,68,61,53,36,56,76,72,32,69,68,37,38,50,44,51,53,57,50,51,59,54,51,55,51,52,55,49,50,53,50,52,53,49,54,54,48,53,51,53,52,51,52,49,50,53,40,44,74,72,67,57,72,85,84,130

Sequence (82 aa):
MNKRETRIRILDLQDQHCMGCHYHNSLRTYCIDDCKIGKEIYQLETGLIFDEKDLKRKVKRKWDHICQQALELRSKGYTYKK

Foldseek 3Di:
DDPVVLVVVLVVLCVVPQVPDPCVVHDLCCLCPPNPSSVVSVVSVVVNVVVVVVVVVVVVVVVVVVVVVVVVCVVVVDDDDD

Mean predicted aligned error: 11.85 Å

pLDDT: mean 76.37, std 10.47, range [53.16, 92.5]

Radius of gyration: 22.34 Å; Cα contacts (8 Å, |Δi|>4): 28; chains: 1; bounding box: 47×24×60 Å

Organism: Bacillus mycoides (NCBI:txid1405)

Secondary structure (DSSP, 8-state):
--HHHHHHHHHHHHHHHTTT-TTTTS-HHHHHHT-HHHHHHHHHHHHHHHHHHHHHHHHHHHHHHHHHHHHHHHHTT-----